Protein AF-A0A1W9TIB4-F1 (afdb_monomer_lite)

Foldseek 3Di:
DVCVVVVDDPVLVVLCVVVVLVVLCVQDPCNVVSVVCSVVPQDCPDPVSVPPDPSVVSVVVDDPDPPPPDDD

Radius of gyration: 14.2 Å; chains: 1; bounding box: 30×26×45 Å

Secondary structure (DSSP, 8-state):
-HHHHTT--HHHHHHHHHTTHHHHHHH-S-HHHHHHHHHH-----SGGGGSS-GGGGGGGT-----------

Structure (mmCIF, N/CA/C/O backbone):
data_AF-A0A1W9TIB4-F1
#
_entry.id   AF-A0A1W9TIB4-F1
#
loop_
_atom_site.group_PDB
_atom_site.id
_atom_site.type_symbol
_atom_site.label_atom_id
_atom_site.label_alt_id
_atom_site.label_comp_id
_atom_site.label_asym_id
_atom_site.label_entity_id
_atom_site.label_seq_id
_atom_site.pdbx_PDB_ins_code
_atom_site.Cartn_x
_atom_site.Cartn_y
_atom_site.Cartn_z
_atom_site.occupancy
_atom_site.B_iso_or_equiv
_atom_site.auth_seq_id
_atom_site.auth_comp_id
_atom_site.auth_asym_id
_atom_site.auth_atom_id
_atom_site.pdbx_PDB_model_num
ATOM 1 N N . MET A 1 1 ? 0.671 13.480 -10.991 1.00 80.38 1 MET A N 1
ATOM 2 C CA . MET A 1 1 ? 0.336 12.039 -11.096 1.00 80.38 1 MET A CA 1
ATOM 3 C C . MET A 1 1 ? 0.922 11.323 -9.891 1.00 80.38 1 MET A C 1
ATOM 5 O O . MET A 1 1 ? 2.054 11.623 -9.535 1.00 80.38 1 MET A O 1
ATOM 9 N N . GLU A 1 2 ? 0.182 10.407 -9.266 1.00 86.19 2 GLU A N 1
ATOM 10 C CA . GLU A 1 2 ? 0.598 9.719 -8.030 1.00 86.19 2 GLU A CA 1
ATOM 11 C C . GLU A 1 2 ? 1.947 8.992 -8.160 1.00 86.19 2 GLU A C 1
ATOM 13 O O . GLU A 1 2 ? 2.803 9.127 -7.289 1.00 86.19 2 GLU A O 1
ATOM 18 N N . ALA A 1 3 ? 2.176 8.306 -9.281 1.00 88.56 3 ALA A N 1
ATOM 19 C CA . ALA A 1 3 ? 3.430 7.603 -9.547 1.00 88.56 3 ALA A CA 1
ATOM 20 C C . ALA A 1 3 ? 4.660 8.526 -9.539 1.00 88.56 3 ALA A C 1
ATOM 22 O O . ALA A 1 3 ? 5.703 8.160 -9.004 1.00 88.56 3 ALA A O 1
ATOM 23 N N . ILE A 1 4 ? 4.525 9.741 -10.084 1.00 91.00 4 ILE A N 1
ATOM 24 C CA . ILE A 1 4 ? 5.596 10.750 -10.099 1.00 91.00 4 ILE A CA 1
ATOM 25 C C . ILE A 1 4 ? 5.843 11.265 -8.680 1.00 91.00 4 ILE A C 1
ATOM 27 O O . ILE A 1 4 ? 6.986 11.328 -8.240 1.00 91.00 4 ILE A O 1
ATOM 31 N N . ASN A 1 5 ? 4.771 11.572 -7.945 1.00 89.88 5 ASN A N 1
ATOM 32 C CA . ASN A 1 5 ? 4.863 12.107 -6.585 1.00 89.88 5 ASN A CA 1
ATOM 33 C C . ASN A 1 5 ? 5.542 11.133 -5.610 1.00 89.88 5 ASN A C 1
ATOM 35 O O . ASN A 1 5 ? 6.143 11.573 -4.637 1.00 89.88 5 ASN A O 1
ATOM 39 N N . ASN A 1 6 ? 5.444 9.826 -5.869 1.00 87.25 6 ASN A N 1
ATOM 40 C CA . ASN A 1 6 ? 6.044 8.783 -5.039 1.00 87.25 6 ASN A CA 1
ATOM 41 C C . ASN A 1 6 ? 7.315 8.156 -5.650 1.00 87.25 6 ASN A C 1
ATOM 43 O O . ASN A 1 6 ? 7.841 7.192 -5.096 1.00 87.25 6 ASN A O 1
ATOM 47 N N . GLY A 1 7 ? 7.810 8.665 -6.786 1.00 91.25 7 GLY A N 1
ATOM 48 C CA . GLY A 1 7 ? 9.042 8.176 -7.419 1.00 91.25 7 GLY A CA 1
ATOM 49 C C . GLY A 1 7 ? 8.997 6.702 -7.846 1.00 91.25 7 GLY A C 1
ATOM 50 O O . GLY A 1 7 ? 10.008 6.004 -7.771 1.00 91.25 7 GLY A O 1
ATOM 51 N N . TRP A 1 8 ? 7.832 6.196 -8.255 1.00 92.25 8 TRP A N 1
ATOM 52 C CA . TRP A 1 8 ? 7.661 4.781 -8.580 1.00 92.25 8 TRP A CA 1
ATOM 53 C C . TRP A 1 8 ? 8.356 4.394 -9.886 1.00 92.25 8 TRP A C 1
ATOM 55 O O . TRP A 1 8 ? 8.116 4.979 -10.941 1.00 92.25 8 TRP A O 1
ATOM 65 N N . ASN A 1 9 ? 9.165 3.336 -9.831 1.00 93.25 9 ASN A N 1
ATOM 66 C CA . ASN A 1 9 ? 9.626 2.643 -11.033 1.00 93.25 9 ASN A CA 1
ATOM 67 C C . ASN A 1 9 ? 8.508 1.753 -11.622 1.00 93.25 9 ASN A C 1
ATOM 69 O O . ASN A 1 9 ? 7.449 1.582 -11.024 1.00 93.25 9 ASN A O 1
ATOM 73 N N . ILE A 1 10 ? 8.746 1.136 -12.784 1.00 93.56 10 ILE A N 1
ATOM 74 C CA . ILE A 1 10 ? 7.737 0.316 -13.486 1.00 93.56 10 ILE A CA 1
ATOM 75 C C . ILE A 1 10 ? 7.227 -0.860 -12.634 1.00 93.56 10 ILE A C 1
ATOM 77 O O . ILE A 1 10 ? 6.042 -1.188 -12.687 1.00 93.56 10 ILE A O 1
ATOM 81 N N . LYS A 1 11 ? 8.099 -1.502 -11.847 1.00 91.75 11 LYS A N 1
ATOM 82 C CA . LYS A 1 11 ? 7.720 -2.633 -10.984 1.00 91.75 11 LYS A CA 1
ATOM 83 C C . LYS A 1 11 ? 6.811 -2.172 -9.846 1.00 91.75 11 LYS A C 1
ATOM 85 O O . LYS A 1 11 ? 5.818 -2.824 -9.546 1.00 91.75 11 LYS A O 1
ATOM 90 N N . GLU A 1 12 ? 7.154 -1.042 -9.244 1.00 90.00 12 GLU A N 1
ATOM 91 C CA . GLU A 1 12 ? 6.371 -0.401 -8.195 1.00 90.00 12 GLU A CA 1
ATOM 92 C C . GLU A 1 12 ? 5.010 0.059 -8.721 1.00 90.00 12 GLU A C 1
ATOM 94 O O . GLU A 1 12 ? 3.983 -0.289 -8.149 1.00 90.00 12 GLU A O 1
ATOM 99 N N . LEU A 1 13 ? 4.990 0.739 -9.868 1.00 92.31 13 LEU A N 1
ATOM 100 C CA . LEU A 1 13 ? 3.762 1.158 -10.535 1.00 92.31 13 LEU A CA 1
ATOM 101 C C . LEU A 1 13 ? 2.826 -0.031 -10.789 1.00 92.31 13 LEU A C 1
ATOM 103 O O . LEU A 1 13 ? 1.647 0.045 -10.457 1.00 92.31 13 LEU A O 1
ATOM 107 N N . ARG A 1 14 ? 3.355 -1.143 -11.321 1.00 92.25 14 ARG A N 1
ATOM 108 C CA . ARG A 1 14 ? 2.584 -2.381 -11.514 1.00 92.25 14 ARG A CA 1
ATOM 109 C C . ARG A 1 14 ? 2.027 -2.912 -10.198 1.00 92.25 14 ARG A C 1
ATOM 111 O O . ARG A 1 14 ? 0.835 -3.167 -10.133 1.00 92.25 14 ARG A O 1
ATOM 118 N N . ARG A 1 15 ? 2.835 -2.981 -9.132 1.00 88.44 15 ARG A N 1
ATOM 119 C CA . ARG A 1 15 ? 2.352 -3.410 -7.809 1.00 88.44 15 ARG A CA 1
ATOM 120 C C . ARG A 1 15 ? 1.187 -2.553 -7.319 1.00 88.44 15 ARG A C 1
ATOM 122 O O . ARG A 1 15 ? 0.218 -3.086 -6.785 1.00 88.44 15 ARG A O 1
ATOM 129 N N . GLN A 1 16 ? 1.284 -1.235 -7.475 1.00 89.00 16 GLN A N 1
ATOM 130 C CA . GLN A 1 16 ? 0.244 -0.332 -6.994 1.00 89.00 16 GLN A CA 1
ATOM 131 C C . GLN A 1 16 ? -1.046 -0.452 -7.810 1.00 89.00 16 GLN A C 1
ATOM 133 O O . GLN A 1 16 ? -2.121 -0.456 -7.209 1.00 89.00 16 GLN A O 1
ATOM 138 N N . ILE A 1 17 ? -0.937 -0.663 -9.128 1.00 89.44 17 ILE A N 1
ATOM 139 C CA . ILE A 1 17 ? -2.067 -1.004 -10.008 1.00 89.44 17 ILE A CA 1
ATOM 140 C C . ILE A 1 17 ? -2.700 -2.337 -9.592 1.00 89.44 17 ILE A C 1
ATOM 142 O O . ILE A 1 17 ? -3.903 -2.386 -9.358 1.00 89.44 17 ILE A O 1
ATOM 146 N N . ASP A 1 18 ? -1.901 -3.393 -9.422 1.00 85.06 18 ASP A N 1
ATOM 147 C CA . ASP A 1 18 ? -2.384 -4.731 -9.046 1.00 85.06 18 ASP A CA 1
ATOM 148 C C . ASP A 1 18 ? -3.079 -4.728 -7.670 1.00 85.06 18 ASP A C 1
ATOM 150 O O . ASP A 1 18 ? -3.949 -5.551 -7.395 1.00 85.06 18 ASP A O 1
ATOM 154 N N . SER A 1 19 ? -2.716 -3.778 -6.802 1.00 82.75 19 SER A N 1
ATOM 155 C CA . SER A 1 19 ? -3.339 -3.573 -5.489 1.00 82.75 19 SER A CA 1
ATOM 156 C C . SER A 1 19 ? -4.538 -2.613 -5.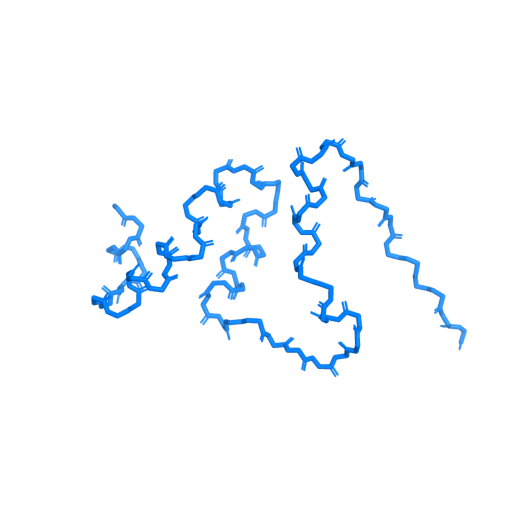487 1.00 82.75 19 SER A C 1
ATOM 158 O O . SER A 1 19 ? -5.058 -2.310 -4.407 1.00 82.75 19 SER A O 1
ATOM 160 N N . ALA A 1 20 ? -4.931 -2.085 -6.653 1.00 88.81 20 ALA A N 1
ATOM 161 C CA . ALA A 1 20 ? -5.963 -1.056 -6.803 1.00 88.81 20 ALA A CA 1
ATOM 162 C C . ALA A 1 20 ? -5.760 0.132 -5.837 1.00 88.81 20 ALA A C 1
ATOM 164 O O . ALA A 1 20 ? -6.686 0.578 -5.153 1.00 88.81 20 ALA A O 1
ATOM 165 N N . LEU A 1 21 ? -4.509 0.596 -5.684 1.00 87.31 21 LEU A N 1
ATOM 166 C CA . LEU A 1 21 ? -4.176 1.636 -4.704 1.00 87.31 21 LEU A CA 1
ATOM 167 C C . LEU A 1 21 ? -4.971 2.922 -4.958 1.00 87.31 21 LEU A C 1
ATOM 169 O O . LEU A 1 21 ? -5.455 3.535 -4.007 1.00 87.31 21 LEU A O 1
ATOM 173 N N . TYR A 1 22 ? -5.124 3.308 -6.224 1.00 89.50 22 TYR A N 1
ATOM 174 C CA . TYR A 1 22 ? -5.850 4.513 -6.607 1.00 89.50 22 TYR A CA 1
ATOM 175 C C . TYR A 1 22 ? -7.307 4.465 -6.130 1.00 89.50 22 TYR A C 1
ATOM 177 O O . TYR A 1 22 ? -7.778 5.390 -5.468 1.00 89.50 22 TYR A O 1
ATOM 185 N N . GLU A 1 23 ? -8.002 3.360 -6.391 1.00 85.44 23 GLU A N 1
ATOM 186 C CA . GLU A 1 23 ? -9.386 3.137 -5.986 1.00 85.44 23 GLU A CA 1
ATOM 187 C C . GLU A 1 23 ? -9.511 3.097 -4.461 1.00 85.44 23 GLU A C 1
ATOM 189 O O . GLU A 1 23 ? -10.388 3.753 -3.896 1.00 85.44 23 GLU A O 1
ATOM 194 N N . ARG A 1 24 ? -8.597 2.401 -3.769 1.00 88.06 24 ARG A N 1
ATOM 195 C CA . ARG A 1 24 ? -8.567 2.376 -2.297 1.00 88.06 24 ARG A CA 1
ATOM 196 C C . ARG A 1 24 ? -8.384 3.773 -1.710 1.00 88.06 24 ARG A C 1
ATOM 198 O O . ARG A 1 24 ? -9.057 4.122 -0.745 1.00 88.06 24 ARG A O 1
ATOM 205 N N . LEU A 1 25 ? -7.525 4.603 -2.297 1.00 87.31 25 LEU A N 1
ATOM 206 C CA . LEU A 1 25 ? -7.341 5.987 -1.859 1.00 87.31 25 LEU A CA 1
ATOM 207 C C . LEU A 1 25 ? -8.524 6.888 -2.206 1.00 87.31 25 LEU A C 1
ATOM 209 O O . LEU A 1 25 ? -8.814 7.814 -1.450 1.00 87.31 25 LEU A O 1
ATOM 213 N N . ALA A 1 26 ? -9.200 6.654 -3.328 1.00 88.31 26 ALA A N 1
ATOM 214 C CA . ALA A 1 26 ? -10.382 7.416 -3.709 1.00 88.31 26 ALA A CA 1
ATOM 215 C C . ALA A 1 26 ? -11.548 7.157 -2.743 1.00 88.31 26 ALA A C 1
ATOM 217 O O . ALA A 1 26 ? -12.234 8.099 -2.345 1.00 88.31 26 ALA A O 1
ATOM 218 N N . LEU A 1 27 ? -11.726 5.898 -2.341 1.00 81.62 27 LEU A N 1
ATOM 219 C CA . LEU A 1 27 ? -12.873 5.434 -1.563 1.00 81.62 27 LEU A CA 1
ATOM 220 C C . LEU A 1 27 ? -12.656 5.481 -0.050 1.00 81.62 27 LEU A C 1
ATOM 222 O O . LEU A 1 27 ? -13.630 5.556 0.699 1.00 81.62 27 LEU A O 1
ATOM 226 N N . SER A 1 28 ? -11.405 5.444 0.414 1.00 80.81 28 SER A N 1
ATOM 227 C CA . SER A 1 28 ? -11.143 5.333 1.845 1.00 80.81 28 SER A CA 1
ATOM 228 C C . SER A 1 28 ? -11.357 6.638 2.607 1.00 80.81 28 SER A C 1
ATOM 230 O O . SER A 1 28 ? -10.958 7.728 2.176 1.00 80.81 28 SER A O 1
ATOM 232 N N . ARG A 1 29 ? -11.904 6.502 3.821 1.00 81.00 29 ARG 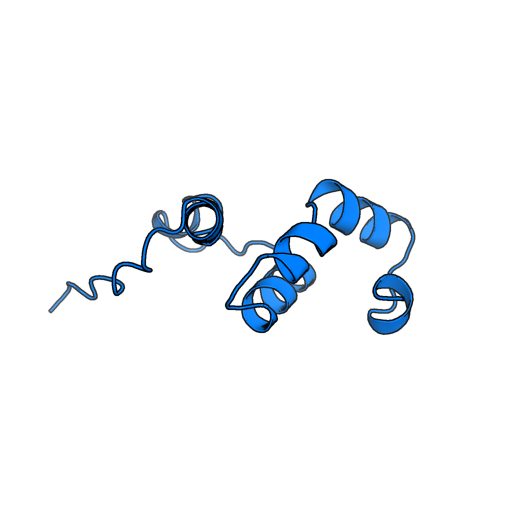A N 1
ATOM 233 C CA . ARG A 1 29 ? -11.979 7.584 4.816 1.00 81.00 29 ARG A CA 1
ATOM 234 C C . ARG A 1 29 ? -10.631 7.828 5.509 1.00 81.00 29 ARG A C 1
ATOM 236 O O . ARG A 1 29 ? -10.429 8.903 6.068 1.00 81.00 29 ARG A O 1
ATOM 243 N N . LYS A 1 30 ? -9.683 6.882 5.431 1.00 82.00 30 LYS A N 1
ATOM 244 C CA . LYS A 1 30 ? -8.356 6.936 6.081 1.00 82.00 30 LYS A CA 1
ATOM 245 C C . LYS A 1 30 ? -7.200 6.830 5.084 1.00 82.00 30 LYS A C 1
ATOM 247 O O . LYS A 1 30 ? -6.310 5.988 5.197 1.00 82.00 30 LYS A O 1
ATOM 252 N N . LYS A 1 31 ? -7.171 7.746 4.117 1.00 85.88 31 LYS A N 1
ATOM 253 C CA . LYS A 1 31 ? -6.192 7.769 3.011 1.00 85.88 31 LYS A CA 1
ATOM 254 C C . LYS A 1 31 ? -4.728 7.710 3.461 1.00 85.88 31 LYS A C 1
ATOM 256 O O . LYS A 1 31 ? -3.917 7.065 2.806 1.00 85.88 31 LYS A O 1
ATOM 261 N N . GLU A 1 32 ? -4.380 8.352 4.575 1.00 86.38 32 GLU A N 1
ATOM 262 C CA . GLU A 1 32 ? -2.998 8.356 5.080 1.00 86.38 32 GLU A CA 1
ATOM 263 C C . GLU A 1 32 ? -2.528 6.979 5.559 1.00 86.38 32 GLU A C 1
ATOM 265 O O . GLU A 1 32 ? -1.385 6.593 5.326 1.00 86.38 32 GLU A O 1
ATOM 270 N N . GLU A 1 33 ? -3.415 6.193 6.161 1.00 82.00 33 GLU A N 1
ATOM 271 C CA . GLU A 1 33 ? -3.093 4.830 6.578 1.00 82.00 33 GLU A CA 1
ATOM 272 C C . GLU A 1 33 ? -2.981 3.891 5.363 1.00 82.00 33 GLU A C 1
ATOM 274 O O . GLU A 1 33 ? -2.053 3.084 5.292 1.00 82.00 33 GLU A O 1
ATOM 279 N N . VAL A 1 34 ? -3.834 4.071 4.346 1.00 82.94 34 VAL A N 1
ATOM 280 C CA . VAL A 1 34 ? -3.721 3.360 3.057 1.00 82.94 34 VAL A CA 1
ATOM 281 C C . VAL A 1 34 ? -2.379 3.657 2.367 1.00 82.94 34 VAL A C 1
ATOM 283 O O . VAL A 1 34 ? -1.708 2.730 1.911 1.00 82.94 34 VAL A O 1
ATOM 286 N N . LYS A 1 35 ? -1.924 4.921 2.343 1.00 86.94 35 LYS A N 1
ATOM 287 C CA . LYS A 1 35 ? -0.597 5.294 1.803 1.00 86.94 35 LYS A CA 1
ATOM 288 C C . LYS A 1 35 ? 0.562 4.667 2.587 1.00 86.94 35 LYS A C 1
ATOM 290 O O . LYS A 1 35 ? 1.552 4.223 2.004 1.00 86.94 35 LYS A O 1
ATOM 295 N N . LYS A 1 36 ? 0.474 4.615 3.920 1.00 84.62 36 LYS A N 1
ATOM 296 C CA . LYS A 1 36 ? 1.506 3.962 4.747 1.00 84.62 36 LYS A CA 1
ATOM 297 C C . LYS A 1 36 ? 1.621 2.470 4.426 1.00 84.62 36 LYS A C 1
ATOM 299 O O . LYS A 1 36 ? 2.732 1.958 4.316 1.00 84.62 36 LYS A O 1
ATOM 304 N N . LEU A 1 37 ? 0.494 1.784 4.243 1.00 80.69 37 LEU A N 1
ATOM 305 C CA . LEU A 1 37 ? 0.475 0.365 3.877 1.00 80.69 37 LEU A CA 1
ATOM 306 C C . LEU A 1 37 ? 0.985 0.120 2.454 1.00 80.69 37 LEU A C 1
ATOM 308 O O . LEU A 1 37 ? 1.670 -0.872 2.212 1.00 80.69 37 LEU A O 1
ATOM 312 N N . SER A 1 38 ? 0.709 1.025 1.513 1.00 82.31 38 SER A N 1
ATOM 313 C CA . SER A 1 38 ? 1.148 0.859 0.123 1.00 82.31 38 SER A CA 1
ATOM 314 C C . SER A 1 38 ? 2.669 0.942 -0.053 1.00 82.31 38 SER A C 1
ATOM 316 O O . SER A 1 38 ? 3.230 0.293 -0.944 1.00 82.31 38 SER A O 1
ATOM 318 N N . THR A 1 39 ? 3.335 1.699 0.822 1.00 79.25 39 THR A N 1
ATOM 319 C CA . THR A 1 39 ? 4.793 1.894 0.834 1.00 79.25 39 THR A CA 1
ATOM 320 C C . THR A 1 39 ? 5.528 0.827 1.639 1.00 79.25 39 THR A C 1
ATOM 322 O O . THR A 1 39 ? 6.558 0.332 1.190 1.00 79.25 39 THR A O 1
ATOM 325 N N . LYS A 1 40 ? 5.006 0.447 2.811 1.00 71.56 40 LYS A N 1
ATOM 326 C CA . LYS A 1 40 ? 5.643 -0.541 3.699 1.00 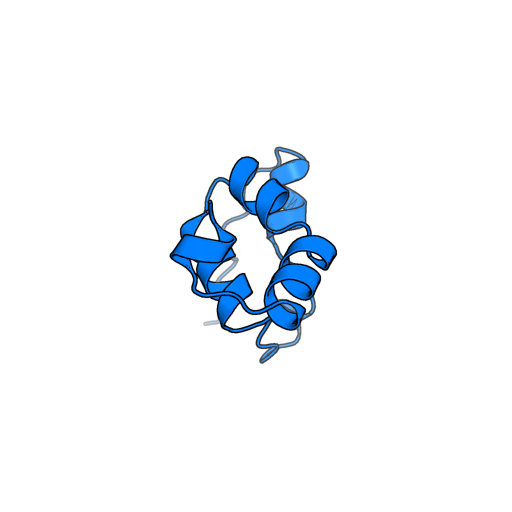71.56 40 LYS A CA 1
ATOM 327 C C . LYS A 1 40 ? 5.292 -1.993 3.361 1.00 71.56 40 LYS A C 1
ATOM 329 O O . LYS A 1 40 ? 5.981 -2.899 3.820 1.00 71.56 40 LYS A O 1
ATOM 334 N N . GLY A 1 41 ? 4.245 -2.212 2.563 1.00 63.56 41 GLY A N 1
ATOM 335 C CA . GLY A 1 41 ? 3.599 -3.516 2.436 1.00 63.56 41 GLY A CA 1
ATOM 336 C C . GLY A 1 41 ? 2.785 -3.865 3.688 1.00 63.56 41 GLY A C 1
ATOM 337 O O . GLY A 1 41 ? 2.8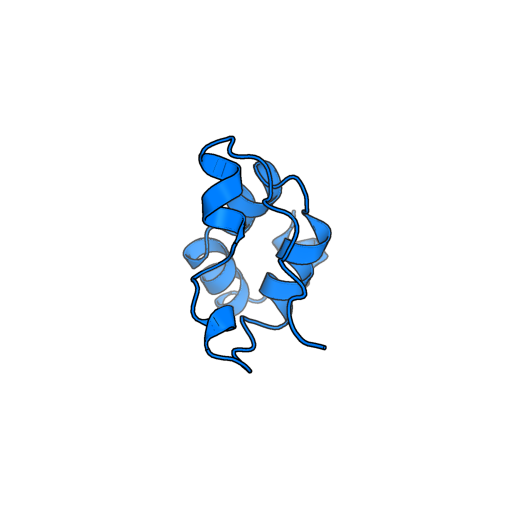71 -3.190 4.717 1.00 63.56 41 GLY A O 1
ATOM 338 N N . GLN A 1 42 ? 1.973 -4.922 3.613 1.00 57.62 42 GLN A N 1
ATOM 339 C CA . GLN A 1 42 ? 1.326 -5.472 4.807 1.00 57.62 42 GLN A CA 1
ATOM 340 C C . GLN A 1 42 ? 2.380 -6.183 5.660 1.00 57.62 42 GLN A C 1
ATOM 342 O O . GLN A 1 42 ? 2.885 -7.242 5.289 1.00 57.62 42 GLN A O 1
ATOM 347 N N . ILE A 1 43 ? 2.712 -5.588 6.803 1.00 59.09 43 ILE A N 1
ATOM 348 C CA . ILE A 1 43 ? 3.504 -6.235 7.846 1.00 59.09 43 ILE A CA 1
ATOM 349 C C . ILE A 1 43 ? 2.522 -7.054 8.689 1.00 59.09 43 ILE A C 1
ATOM 351 O O . ILE A 1 43 ? 1.708 -6.488 9.415 1.00 59.09 43 ILE A O 1
ATOM 355 N N . ILE A 1 44 ? 2.557 -8.378 8.542 1.00 57.50 44 ILE A N 1
ATOM 356 C CA . ILE A 1 44 ? 1.706 -9.300 9.304 1.00 57.50 44 ILE A CA 1
ATOM 357 C C . ILE A 1 44 ? 2.487 -9.735 10.544 1.00 57.50 44 ILE A C 1
ATOM 359 O O . ILE A 1 44 ? 3.367 -10.588 10.451 1.00 57.50 44 ILE A O 1
ATOM 363 N N . GLU A 1 45 ? 2.191 -9.141 11.699 1.00 63.19 45 GLU A N 1
ATOM 364 C CA . GLU A 1 45 ? 2.857 -9.465 12.971 1.00 63.19 45 GLU A CA 1
ATOM 365 C C . GLU A 1 45 ? 1.998 -10.358 13.868 1.00 63.19 45 GLU A C 1
ATOM 367 O O . GLU A 1 45 ? 2.511 -11.127 14.680 1.00 63.19 45 GLU A O 1
ATOM 372 N N . LYS A 1 46 ? 0.675 -10.254 13.752 1.00 63.84 46 LYS A N 1
ATOM 373 C CA . LYS A 1 46 ? -0.299 -10.940 14.602 1.00 63.84 46 LYS A CA 1
ATOM 374 C C . LYS A 1 46 ? -1.363 -11.599 13.736 1.00 63.84 46 LYS A C 1
ATOM 376 O O . LYS A 1 46 ? -1.698 -11.110 12.664 1.00 63.84 46 LYS A O 1
ATOM 381 N N . SER A 1 47 ? -1.991 -12.662 14.236 1.00 60.88 47 SER A N 1
ATOM 382 C CA . SER A 1 47 ? -3.052 -13.374 13.502 1.00 60.88 47 SER A CA 1
ATOM 383 C C . SER A 1 47 ? -4.235 -12.478 13.108 1.00 60.88 47 SER A C 1
ATOM 385 O O . SER A 1 47 ? -4.919 -12.753 12.132 1.00 60.88 47 SER A O 1
ATOM 387 N N . LYS A 1 48 ? -4.459 -11.374 13.829 1.00 61.44 48 LYS A N 1
ATOM 388 C CA . LYS A 1 48 ? -5.455 -10.348 13.480 1.00 61.44 48 LYS A CA 1
ATOM 389 C C . LYS A 1 48 ? -5.078 -9.506 12.249 1.00 61.44 48 LYS A C 1
ATOM 391 O O . LYS A 1 48 ? -5.964 -8.935 11.629 1.00 61.44 48 LYS A O 1
ATOM 396 N N . ASP A 1 49 ? -3.795 -9.442 11.899 1.00 58.69 49 ASP A N 1
ATOM 397 C CA . ASP A 1 49 ? -3.278 -8.709 10.737 1.00 58.69 49 ASP A CA 1
ATOM 398 C C . ASP A 1 49 ? -3.438 -9.533 9.442 1.00 58.69 49 ASP A C 1
ATOM 400 O O . ASP A 1 49 ? -3.347 -8.988 8.347 1.00 58.69 49 ASP A O 1
ATOM 404 N N . LEU A 1 50 ? -3.728 -10.843 9.562 1.00 57.16 50 LEU A N 1
ATOM 405 C CA . LEU A 1 50 ? -4.135 -11.713 8.446 1.00 57.16 50 LEU A CA 1
ATOM 406 C C . LEU A 1 50 ? -5.541 -11.401 7.933 1.00 57.16 50 LEU A C 1
ATOM 408 O O . LEU A 1 50 ? -5.904 -11.845 6.841 1.00 57.16 50 LEU A O 1
ATOM 412 N N . ILE A 1 51 ? -6.352 -10.676 8.711 1.00 60.00 51 ILE A N 1
ATOM 413 C CA . ILE A 1 51 ? -7.619 -10.155 8.210 1.00 60.00 51 ILE A CA 1
ATOM 414 C C . ILE A 1 51 ? -7.244 -9.156 7.119 1.00 60.00 51 ILE A C 1
ATOM 416 O O . ILE A 1 51 ? -6.786 -8.056 7.424 1.00 60.00 51 ILE A O 1
ATOM 420 N N . LYS A 1 52 ? -7.376 -9.593 5.856 1.00 53.00 52 LYS A N 1
ATOM 421 C CA . LYS A 1 52 ? -7.093 -8.809 4.650 1.00 53.00 52 LYS A CA 1
ATOM 422 C C . LYS A 1 52 ? -7.750 -7.448 4.799 1.00 53.00 52 LYS A C 1
ATOM 424 O O . LYS A 1 52 ? -8.949 -7.360 4.607 1.00 53.00 52 LYS A O 1
ATOM 429 N N . ASP A 1 53 ? -6.946 -6.455 5.157 1.00 51.22 53 ASP A N 1
ATOM 430 C CA . ASP A 1 53 ? -7.287 -5.045 5.304 1.00 51.22 53 ASP A CA 1
ATOM 431 C C . ASP A 1 53 ? -8.668 -4.755 5.947 1.00 51.22 53 ASP A C 1
ATOM 433 O O . ASP A 1 53 ? -9.706 -4.929 5.303 1.00 51.22 53 ASP A O 1
ATOM 437 N N . PRO A 1 54 ? -8.739 -4.151 7.150 1.00 51.94 54 PRO A N 1
ATOM 438 C CA . PRO A 1 54 ? -10.011 -3.651 7.692 1.00 51.94 54 PRO A CA 1
ATOM 439 C C . PRO A 1 54 ? -10.740 -2.660 6.752 1.00 51.94 54 PRO A C 1
ATOM 441 O O . PRO A 1 54 ? -11.919 -2.385 6.942 1.00 51.94 54 PRO A O 1
ATOM 444 N N . TYR A 1 55 ? -10.079 -2.188 5.689 1.00 50.53 55 TYR A N 1
ATOM 445 C CA . TYR A 1 55 ? -10.641 -1.375 4.610 1.00 50.53 55 TYR A CA 1
ATOM 446 C C . TYR A 1 55 ? -11.689 -2.064 3.735 1.00 50.53 55 TYR A C 1
ATOM 448 O O . TYR A 1 55 ? -12.479 -1.365 3.105 1.00 50.53 55 TYR A O 1
ATOM 456 N N . ILE A 1 56 ? -11.754 -3.402 3.705 1.00 51.59 56 ILE A N 1
ATOM 457 C CA . ILE A 1 56 ? -12.837 -4.109 2.995 1.00 51.59 56 ILE A CA 1
ATOM 458 C C . ILE A 1 56 ? -14.210 -3.742 3.596 1.00 51.59 56 ILE A C 1
ATOM 460 O O . ILE A 1 56 ? -15.212 -3.729 2.882 1.00 51.59 56 ILE A O 1
ATOM 464 N N . LEU A 1 57 ? -14.261 -3.361 4.879 1.00 50.56 57 LEU A N 1
ATOM 465 C CA . LEU A 1 57 ? -15.499 -2.970 5.559 1.00 50.56 57 LEU A CA 1
ATOM 466 C C . LEU A 1 57 ? -15.958 -1.537 5.233 1.00 50.56 57 LEU A C 1
ATOM 468 O O . LEU A 1 57 ? -17.161 -1.284 5.269 1.00 50.56 57 LEU A O 1
ATOM 472 N N . GLU A 1 58 ? -15.056 -0.621 4.841 1.00 52.34 58 GLU A N 1
ATOM 473 C CA . GLU A 1 58 ? -15.437 0.755 4.457 1.00 52.34 58 GLU A CA 1
ATOM 474 C C . GLU A 1 58 ? -16.316 0.766 3.192 1.00 52.34 58 GLU A C 1
ATOM 476 O O . GLU A 1 58 ? -17.209 1.605 3.062 1.00 52.34 58 GLU A O 1
ATOM 481 N N . PHE A 1 59 ? -16.116 -0.201 2.287 1.00 50.97 59 PHE A N 1
ATOM 482 C CA . PHE A 1 59 ? -16.887 -0.332 1.045 1.00 50.97 59 PHE A CA 1
ATOM 483 C C . PHE A 1 59 ? -18.343 -0.762 1.291 1.00 50.97 59 PHE A C 1
ATOM 485 O O . PHE A 1 59 ? -19.229 -0.447 0.501 1.00 50.97 59 PHE A O 1
ATOM 492 N N . LEU A 1 60 ? -18.609 -1.453 2.405 1.00 57.25 60 LEU A N 1
ATOM 493 C CA . LEU A 1 60 ? -19.953 -1.895 2.789 1.00 57.25 60 LEU A CA 1
ATOM 494 C C . LEU A 1 60 ? -20.753 -0.802 3.517 1.00 57.25 60 LEU A C 1
ATOM 496 O O . LEU A 1 60 ? -21.899 -1.037 3.894 1.00 57.25 60 LEU A O 1
ATOM 500 N N . GLY A 1 61 ? -20.159 0.378 3.748 1.00 53.00 61 GLY A N 1
ATOM 501 C CA . GLY A 1 61 ? -20.782 1.457 4.519 1.00 53.00 61 GLY A CA 1
ATOM 502 C C . GLY A 1 61 ? -20.968 1.128 6.004 1.00 53.00 61 GLY A C 1
ATOM 503 O O . GLY A 1 61 ? -21.670 1.857 6.702 1.00 53.00 61 GLY A O 1
ATOM 504 N N . LEU A 1 62 ? -20.353 0.045 6.484 1.00 57.94 62 LEU A N 1
ATOM 505 C CA . LEU A 1 62 ? -20.416 -0.365 7.879 1.00 57.94 62 LEU A CA 1
ATOM 506 C C . LEU A 1 62 ? -19.518 0.550 8.714 1.00 57.94 62 LEU A C 1
ATOM 508 O O . LEU A 1 62 ? -18.396 0.873 8.315 1.00 57.94 62 LEU A O 1
ATOM 512 N N . GLU A 1 63 ? -20.021 0.990 9.866 1.00 56.16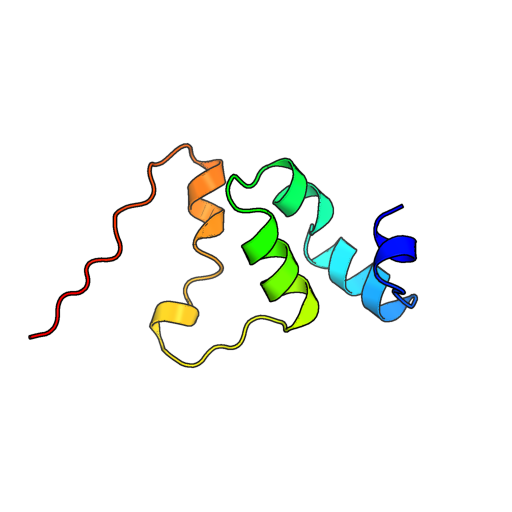 63 GLU A N 1
ATOM 513 C CA . GLU A 1 63 ? -19.220 1.763 10.811 1.00 56.16 63 GLU A CA 1
ATOM 514 C C . GLU A 1 63 ? -18.022 0.935 11.280 1.00 56.16 63 GLU A C 1
ATOM 516 O O . GLU A 1 63 ? -18.129 -0.275 11.508 1.00 56.16 63 GLU A O 1
ATOM 521 N N . GLU A 1 64 ? -16.866 1.587 11.431 1.00 58.41 64 GLU A N 1
ATOM 522 C CA . GLU A 1 64 ? -15.738 0.951 12.096 1.00 58.41 64 GLU A CA 1
ATOM 523 C C . GLU A 1 64 ? -16.165 0.566 13.507 1.00 58.41 64 GLU A C 1
ATOM 525 O O . GLU A 1 64 ? -16.359 1.427 14.366 1.00 58.41 64 GLU A O 1
ATOM 530 N N . MET A 1 65 ? -16.282 -0.736 13.760 1.00 58.62 65 MET A N 1
ATOM 531 C CA . MET A 1 65 ? -16.435 -1.205 15.125 1.00 58.62 65 MET A CA 1
ATOM 532 C C . MET A 1 65 ? -15.186 -0.761 15.895 1.00 58.62 65 MET A C 1
ATOM 534 O O . MET A 1 65 ? -14.069 -1.079 15.459 1.00 58.62 65 MET A O 1
ATOM 538 N N . PRO A 1 66 ? -15.32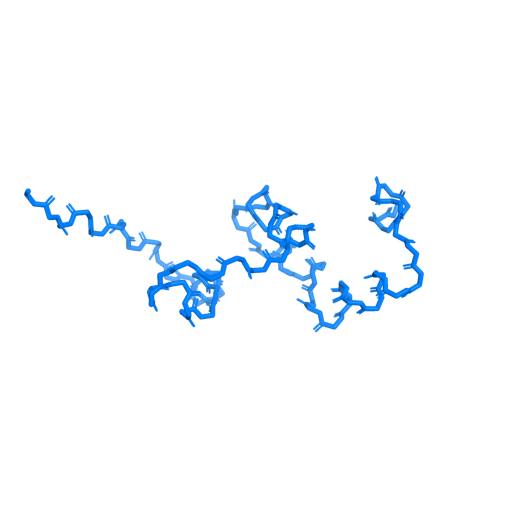8 -0.015 17.009 1.00 53.12 66 PRO A N 1
ATOM 539 C CA . PRO A 1 66 ? -14.185 0.355 17.822 1.00 53.12 66 PRO A CA 1
ATOM 540 C C . PRO A 1 66 ? -13.439 -0.929 18.163 1.00 53.12 66 PRO A C 1
ATOM 542 O O . PRO A 1 66 ? -14.043 -1.906 18.611 1.00 53.12 66 PRO A O 1
ATOM 545 N N . LYS A 1 67 ? -12.132 -0.949 17.869 1.00 56.00 67 LYS A N 1
ATOM 546 C CA . LYS A 1 67 ? -11.256 -2.072 18.207 1.00 56.00 67 LYS A CA 1
ATOM 547 C C . LYS A 1 67 ? -11.534 -2.427 19.664 1.00 56.00 67 LYS A C 1
ATOM 549 O O . LYS A 1 67 ? -11.203 -1.636 20.542 1.00 56.00 67 LYS A O 1
ATOM 554 N N . TYR A 1 68 ? -12.138 -3.589 19.913 1.00 47.50 68 TYR A N 1
ATOM 555 C CA . TYR A 1 68 ? -12.249 -4.135 21.257 1.00 47.50 68 TYR A CA 1
ATOM 556 C C . TYR A 1 68 ? -10.821 -4.355 21.760 1.00 47.50 68 TYR A C 1
ATOM 558 O O . TYR A 1 68 ? -10.187 -5.370 21.481 1.00 47.50 68 TYR A O 1
ATOM 566 N N . SER A 1 69 ? -10.288 -3.373 22.482 1.00 48.62 69 SER A N 1
ATOM 567 C CA . SER A 1 69 ? -9.133 -3.535 23.352 1.00 48.62 69 SER A CA 1
ATOM 568 C C . SER A 1 69 ? -9.606 -4.250 24.613 1.00 48.62 69 SER A C 1
ATOM 570 O O . SER A 1 69 ? -9.623 -3.688 25.702 1.00 48.62 69 SER A O 1
ATOM 572 N N . GLY A 1 70 ? -10.067 -5.487 24.446 1.00 50.09 70 GLY A N 1
ATOM 573 C CA . GLY A 1 70 ? -10.108 -6.438 25.538 1.00 50.09 70 GLY A CA 1
ATOM 574 C C . GLY A 1 70 ? -8.724 -7.053 25.630 1.00 50.09 70 GLY A C 1
ATOM 575 O O . GLY A 1 70 ? -8.349 -7.804 24.736 1.00 50.09 70 GLY A O 1
ATOM 576 N N . ILE A 1 71 ? -7.953 -6.657 26.638 1.00 40.19 71 ILE A N 1
ATOM 577 C CA . ILE A 1 71 ? -7.271 -7.544 27.588 1.00 40.19 71 ILE A CA 1
ATOM 578 C C . ILE A 1 71 ? -6.707 -6.639 28.694 1.00 40.19 71 ILE A C 1
ATOM 580 O O . ILE A 1 71 ? -5.990 -5.674 28.429 1.00 40.19 71 ILE A O 1
ATOM 584 N N . ASN A 1 72 ? -7.168 -6.974 29.895 1.00 35.81 72 ASN A N 1
ATOM 585 C CA . ASN A 1 72 ? -6.745 -6.552 31.226 1.00 35.81 72 ASN A CA 1
ATOM 586 C C . ASN A 1 72 ? -5.266 -6.884 31.474 1.00 35.81 72 ASN A C 1
ATOM 588 O O . ASN A 1 72 ? -4.843 -7.961 30.991 1.00 35.81 72 ASN A O 1
#

pLDDT: mean 72.29, std 16.7, range [35.81, 93.56]

Sequence (72 aa):
MEAINNGWNIKELRRQIDSALYERLALSRKKEEVKKLSTKGQIIEKSKDLIKDPYILEFLGLEEMPKYSGIN